Protein AF-A0A8T4RZF1-F1 (afdb_monomer_lite)

Secondary structure (DSSP, 8-state):
--PPP--------TTS---HHHHHHHHHHHHHHHHHHHHHHHHHHHHHHHHHHHHHHHHHHTTT-HHHHHHHHHHHHHHHHHHHHHHHHHHHHHHHH-

Sequence (98 aa):
MLTPMMNIAHAQDLTAPISEEEKAQFDVILSPVMKIYNLVKYTASVIAVIALLFAGISYMMSGEDVRKRETSKSMATYTFIGLFIIWAAPYVVTLIIA

Radius of gyration: 24.78 Å; chains: 1; bounding box: 47×24×84 Å

Structure (mmCIF, N/CA/C/O backbone):
data_AF-A0A8T4RZF1-F1
#
_entry.id   AF-A0A8T4RZF1-F1
#
loop_
_atom_site.group_PDB
_atom_site.id
_atom_site.type_symbol
_atom_site.label_atom_id
_atom_site.label_alt_id
_atom_site.label_comp_id
_atom_site.label_asym_id
_atom_site.label_entity_id
_atom_site.label_seq_id
_atom_site.pdbx_PDB_ins_code
_atom_site.Cartn_x
_atom_site.Cartn_y
_atom_site.Cartn_z
_atom_site.occupancy
_atom_site.B_iso_or_equiv
_atom_site.auth_seq_id
_atom_site.auth_comp_id
_atom_site.auth_asym_id
_atom_site.auth_atom_id
_atom_site.pdbx_PDB_model_num
ATOM 1 N N . MET A 1 1 ? -23.400 2.062 60.444 1.00 50.22 1 MET A N 1
ATOM 2 C CA . MET A 1 1 ? -22.969 0.770 59.870 1.00 50.22 1 MET A CA 1
ATOM 3 C C . MET A 1 1 ? -23.755 0.540 58.591 1.00 50.22 1 MET A C 1
ATOM 5 O O . MET A 1 1 ? -24.940 0.840 58.598 1.00 50.22 1 MET A O 1
ATOM 9 N N . LEU A 1 2 ? -23.075 0.011 57.564 1.00 50.84 2 LEU A N 1
ATOM 10 C CA . LEU A 1 2 ? -23.562 -0.400 56.235 1.00 50.84 2 LEU A CA 1
ATOM 11 C C . LEU A 1 2 ? -23.644 0.711 55.171 1.00 50.84 2 LEU A C 1
ATOM 13 O O . LEU A 1 2 ? -24.702 1.241 54.854 1.00 50.84 2 LEU A O 1
ATOM 17 N N . THR A 1 3 ? -22.487 1.019 54.582 1.00 58.97 3 THR A N 1
ATOM 18 C CA . THR A 1 3 ? -22.389 1.499 53.196 1.00 58.97 3 THR A CA 1
ATOM 19 C C . THR A 1 3 ? -22.984 0.442 52.254 1.00 58.97 3 THR A C 1
ATOM 21 O O . THR A 1 3 ? -22.726 -0.747 52.464 1.00 58.97 3 THR A O 1
ATOM 24 N N . PRO A 1 4 ? -23.754 0.806 51.211 1.00 57.97 4 PRO A N 1
ATOM 25 C CA . PRO A 1 4 ? -24.138 -0.165 50.201 1.00 57.97 4 PRO A CA 1
ATOM 26 C C . PRO A 1 4 ? -22.876 -0.559 49.433 1.00 57.97 4 PRO A C 1
ATOM 28 O O . PRO A 1 4 ? -22.155 0.283 48.895 1.00 57.97 4 PRO A O 1
ATOM 31 N N . MET A 1 5 ? -22.576 -1.852 49.479 1.00 53.06 5 MET A N 1
ATOM 32 C CA . MET A 1 5 ? -21.442 -2.455 48.801 1.00 53.06 5 MET A CA 1
ATOM 33 C C . MET A 1 5 ? -21.549 -2.179 47.303 1.00 53.06 5 MET A C 1
ATOM 35 O O . MET A 1 5 ? -22.576 -2.436 46.678 1.00 53.06 5 MET A O 1
ATOM 39 N N . MET A 1 6 ? -20.463 -1.635 46.761 1.00 54.41 6 MET A N 1
ATOM 40 C CA . MET A 1 6 ? -20.184 -1.538 45.338 1.00 54.41 6 MET A CA 1
ATOM 41 C C . MET A 1 6 ? -20.480 -2.898 44.695 1.00 54.41 6 MET A C 1
ATOM 43 O O . MET A 1 6 ? -19.844 -3.897 45.026 1.00 54.41 6 MET A O 1
ATOM 47 N N . ASN A 1 7 ? -21.501 -2.942 43.842 1.00 52.31 7 ASN A N 1
ATOM 48 C CA . ASN A 1 7 ? -21.910 -4.146 43.139 1.00 52.31 7 ASN A CA 1
ATOM 49 C C . ASN A 1 7 ? -20.850 -4.474 42.079 1.00 52.31 7 ASN A C 1
ATOM 51 O O . ASN A 1 7 ? -20.882 -3.940 40.974 1.00 52.31 7 ASN A O 1
ATOM 55 N N . ILE A 1 8 ? -19.885 -5.326 42.429 1.00 57.38 8 ILE A N 1
ATOM 56 C CA . ILE A 1 8 ? -18.820 -5.811 41.536 1.00 57.38 8 ILE A CA 1
ATOM 57 C C . ILE A 1 8 ? -19.338 -6.957 40.649 1.00 57.38 8 ILE A C 1
ATOM 59 O O . ILE A 1 8 ? -18.665 -7.961 40.441 1.00 57.38 8 ILE A O 1
ATOM 63 N N . ALA A 1 9 ? -20.560 -6.830 40.136 1.00 47.59 9 ALA A N 1
ATOM 64 C CA . ALA A 1 9 ? -21.153 -7.780 39.204 1.00 47.59 9 ALA A CA 1
ATOM 65 C C . ALA A 1 9 ? -21.118 -7.207 37.780 1.00 47.59 9 ALA A C 1
ATOM 67 O O . ALA A 1 9 ? -22.139 -7.082 37.117 1.00 47.59 9 ALA A O 1
ATOM 68 N N . HIS A 1 10 ? -19.922 -6.856 37.307 1.00 53.03 10 HIS A N 1
ATOM 69 C CA . HIS A 1 10 ? -19.635 -6.756 35.876 1.00 53.03 10 HIS A CA 1
ATOM 70 C C . HIS A 1 10 ? -18.824 -7.983 35.460 1.00 53.03 10 HIS A C 1
ATOM 72 O O . HIS A 1 10 ? -17.724 -7.877 34.927 1.00 53.03 10 HIS A O 1
ATOM 78 N N . ALA A 1 11 ? -19.364 -9.173 35.721 1.00 53.50 11 ALA A N 1
ATOM 79 C CA . ALA A 1 11 ? -19.045 -10.296 34.856 1.00 53.50 11 ALA A CA 1
ATOM 80 C C . ALA A 1 11 ? -19.769 -9.994 33.539 1.00 53.50 11 ALA A C 1
ATOM 82 O O . ALA A 1 11 ? -20.943 -10.319 33.390 1.00 53.50 11 ALA A O 1
ATOM 83 N N . GLN A 1 12 ? -19.111 -9.239 32.652 1.00 56.97 12 GLN A N 1
ATOM 84 C CA . GLN A 1 12 ? -19.549 -9.102 31.268 1.00 56.97 12 GLN A CA 1
ATOM 85 C C . GLN A 1 12 ? -19.641 -10.519 30.721 1.00 56.97 12 GLN A C 1
ATOM 87 O O . GLN A 1 12 ? -18.632 -11.217 30.616 1.00 56.97 12 GLN A O 1
ATOM 92 N N . ASP A 1 13 ? -20.867 -10.971 30.498 1.00 57.78 13 ASP A N 1
ATOM 93 C CA . ASP A 1 13 ? -21.134 -12.286 29.959 1.00 57.78 13 ASP A CA 1
ATOM 94 C C . ASP A 1 13 ? -20.618 -12.299 28.519 1.00 57.78 13 ASP A C 1
ATOM 96 O O . ASP A 1 13 ? -21.275 -11.820 27.598 1.00 57.78 13 ASP A O 1
ATOM 100 N N . LEU A 1 14 ? -19.395 -12.808 28.340 1.00 61.22 14 LEU A N 1
ATOM 101 C CA . LEU A 1 14 ? -18.687 -12.904 27.058 1.00 61.22 14 LEU A CA 1
ATOM 102 C C . LEU A 1 14 ? -19.442 -13.766 26.026 1.00 61.22 14 LEU A C 1
ATOM 104 O O . LEU A 1 14 ? -18.973 -13.919 24.900 1.00 61.22 14 LEU A O 1
ATOM 108 N N . THR A 1 15 ? -20.570 -14.368 26.419 1.00 64.00 15 THR A N 1
ATOM 109 C CA . THR A 1 15 ? -21.416 -15.223 25.582 1.00 64.00 15 THR A CA 1
ATOM 110 C C . THR A 1 15 ? -22.719 -14.556 25.133 1.00 64.00 15 THR A C 1
ATOM 112 O O . THR A 1 15 ? -23.413 -15.106 24.275 1.00 64.00 15 THR A O 1
ATOM 115 N N . ALA A 1 16 ? -23.046 -13.363 25.645 1.00 66.94 16 ALA A N 1
ATOM 116 C CA . ALA A 1 16 ? -24.191 -12.591 25.173 1.00 66.94 16 ALA A CA 1
ATOM 117 C C . ALA A 1 16 ? -23.903 -11.981 23.783 1.00 66.94 16 ALA A C 1
ATOM 119 O O . ALA A 1 16 ? -22.792 -11.502 23.538 1.00 66.94 16 ALA A O 1
ATOM 120 N N . PRO A 1 17 ? -24.874 -11.984 22.846 1.00 68.19 17 PRO A N 1
ATOM 121 C CA . PRO A 1 17 ? -24.705 -11.306 21.567 1.00 68.19 17 PRO A CA 1
ATOM 122 C C . PRO A 1 17 ? -24.476 -9.813 21.814 1.00 68.19 17 PRO A C 1
ATOM 124 O O . PRO A 1 17 ? -25.246 -9.192 22.544 1.00 68.19 17 PRO A O 1
ATOM 127 N N . ILE A 1 18 ? -23.430 -9.262 21.189 1.00 70.31 18 ILE A N 1
ATOM 128 C CA . ILE A 1 18 ? -23.027 -7.855 21.318 1.00 70.31 18 ILE A CA 1
ATOM 129 C C . ILE A 1 18 ? -24.254 -6.961 21.113 1.00 70.31 18 ILE A C 1
ATOM 131 O O . ILE A 1 18 ? -24.826 -6.913 20.016 1.00 70.31 18 ILE A O 1
ATOM 135 N N . SER A 1 19 ? -24.653 -6.271 22.176 1.00 79.12 19 SER A N 1
ATOM 136 C CA . SER A 1 19 ? -25.756 -5.317 22.168 1.00 79.12 19 SER A CA 1
ATOM 137 C C . SER A 1 19 ? -25.425 -4.128 21.259 1.00 79.12 19 SER A C 1
ATOM 139 O O . SER A 1 19 ? -24.262 -3.796 21.020 1.00 79.12 19 SER A O 1
ATOM 141 N N . GLU A 1 20 ? -26.444 -3.452 20.729 1.00 77.94 20 GLU A N 1
ATOM 142 C CA . GLU A 1 20 ? -26.242 -2.286 19.850 1.00 77.94 20 GLU A CA 1
ATOM 143 C C . GLU A 1 20 ? -25.451 -1.155 20.543 1.00 77.94 20 GLU A C 1
ATOM 145 O O . GLU A 1 20 ? -24.724 -0.403 19.893 1.00 77.94 20 GLU A O 1
ATOM 150 N N . GLU A 1 21 ? -25.518 -1.085 21.874 1.00 77.44 21 GLU A N 1
ATOM 151 C CA . GLU A 1 21 ? -24.759 -0.148 22.709 1.00 77.44 21 GLU A CA 1
ATOM 152 C C . GLU A 1 21 ? -23.256 -0.473 22.735 1.00 77.44 21 GLU A C 1
ATOM 154 O O . GLU A 1 21 ? -22.422 0.435 22.679 1.00 77.44 21 GLU A O 1
ATOM 159 N N . GLU A 1 22 ? -22.887 -1.756 22.746 1.00 78.94 22 GLU A N 1
ATOM 160 C CA . GLU A 1 22 ? -21.489 -2.199 22.706 1.00 78.94 22 GLU A CA 1
ATOM 161 C C . GLU A 1 22 ? -20.865 -1.967 21.325 1.00 78.94 22 GLU A C 1
ATOM 163 O O . GLU A 1 22 ? -19.736 -1.478 21.241 1.00 78.94 22 GLU A O 1
ATOM 168 N N . LYS A 1 23 ? -21.604 -2.217 20.233 1.00 79.88 23 LYS A N 1
ATOM 169 C CA . LYS A 1 23 ? -21.135 -1.901 18.866 1.00 79.88 23 LYS A CA 1
ATOM 170 C C . LYS A 1 23 ? -20.807 -0.417 18.716 1.00 79.88 23 LYS A C 1
ATOM 172 O O . LYS A 1 23 ? -19.744 -0.070 18.206 1.00 79.88 23 LYS A O 1
ATOM 177 N N . ALA A 1 24 ? -21.676 0.453 19.232 1.00 81.69 24 ALA A N 1
ATOM 178 C CA . ALA A 1 24 ? -21.460 1.895 19.195 1.00 81.69 24 ALA A CA 1
ATOM 179 C C . ALA A 1 24 ? -20.201 2.320 19.977 1.00 81.69 24 ALA A C 1
ATOM 181 O O . ALA A 1 24 ? -19.470 3.206 19.531 1.00 81.69 24 ALA A O 1
ATOM 182 N N . GLN A 1 25 ? -19.901 1.679 21.114 1.00 83.75 25 GLN A N 1
ATOM 183 C CA . GLN A 1 25 ? -18.657 1.933 21.851 1.00 83.75 25 GLN A CA 1
ATOM 184 C C . GLN A 1 25 ? -17.416 1.464 21.081 1.00 83.75 25 GLN A C 1
ATOM 186 O O . GLN A 1 25 ? -16.422 2.195 21.022 1.00 83.75 25 GLN A O 1
ATOM 191 N N . PHE A 1 26 ? -17.471 0.288 20.452 1.00 82.56 26 PHE A N 1
ATOM 192 C CA . PHE A 1 26 ? -16.388 -0.205 19.598 1.00 82.56 26 PHE A CA 1
ATOM 193 C C . PHE A 1 26 ? -16.116 0.735 18.415 1.00 82.56 26 PHE A C 1
ATOM 195 O O . PHE A 1 26 ? -14.957 1.067 18.160 1.00 82.56 26 PHE A O 1
ATOM 202 N N . ASP A 1 27 ? -17.152 1.243 17.747 1.00 84.19 27 ASP A N 1
ATOM 203 C CA . ASP A 1 27 ? -17.008 2.173 16.618 1.00 84.19 27 ASP A CA 1
ATOM 204 C C . ASP A 1 27 ? -16.320 3.485 17.013 1.00 84.19 27 ASP A C 1
ATOM 206 O O . ASP A 1 27 ? -15.476 4.011 16.276 1.00 84.19 27 ASP A O 1
ATOM 210 N N . VAL A 1 28 ? -16.625 4.007 18.205 1.00 88.50 28 VAL A N 1
ATOM 211 C CA . VAL A 1 28 ? -15.966 5.206 18.743 1.00 88.50 28 VAL A CA 1
ATOM 212 C C . VAL A 1 28 ? -14.467 4.968 18.942 1.00 88.50 28 VAL A C 1
ATOM 214 O O . VAL A 1 28 ? -13.662 5.842 18.607 1.00 88.50 28 VAL A O 1
ATOM 217 N N . ILE A 1 29 ? -14.077 3.786 19.425 1.00 87.50 29 ILE A N 1
ATOM 218 C CA . ILE A 1 29 ? -12.671 3.415 19.649 1.00 87.50 29 ILE A CA 1
ATOM 219 C C . ILE A 1 29 ? -11.941 3.159 18.322 1.00 87.50 29 ILE A C 1
ATOM 221 O O . ILE A 1 29 ? -10.776 3.537 18.173 1.00 87.50 29 ILE A O 1
ATOM 225 N N . LEU A 1 30 ? -12.608 2.553 17.337 1.00 88.25 30 LEU A N 1
ATOM 226 C CA . LEU A 1 30 ? -12.010 2.226 16.039 1.00 88.25 30 LEU A CA 1
ATOM 227 C C . LEU A 1 30 ? -11.932 3.429 15.089 1.00 88.25 30 LEU A C 1
ATOM 229 O O . LEU A 1 30 ? -11.061 3.467 14.218 1.00 88.25 30 LEU A O 1
ATOM 233 N N . SER A 1 31 ? -12.782 4.443 15.256 1.00 90.75 31 SER A N 1
ATOM 234 C CA . SER A 1 31 ? -12.840 5.619 14.375 1.00 90.75 31 SER A CA 1
ATOM 235 C C . SER A 1 31 ? -11.484 6.327 14.170 1.00 90.75 31 SER A C 1
ATOM 237 O O . SER A 1 31 ? -11.105 6.555 13.013 1.00 90.75 31 SER A O 1
ATOM 239 N N . PRO A 1 32 ? -10.686 6.638 15.214 1.00 93.44 32 PRO A N 1
ATOM 240 C CA . PRO A 1 32 ? -9.345 7.200 15.036 1.00 93.44 32 PRO A CA 1
ATOM 241 C C . PRO A 1 32 ? -8.409 6.289 14.231 1.00 93.44 32 PRO A C 1
ATOM 243 O O . PRO A 1 32 ? -7.690 6.767 13.351 1.00 93.44 32 PRO A O 1
ATOM 246 N N . VAL A 1 33 ? -8.452 4.978 14.483 1.00 91.56 33 VAL A N 1
ATOM 247 C CA . VAL A 1 33 ? -7.628 3.984 13.779 1.00 91.56 33 VAL A CA 1
ATOM 248 C C . VAL A 1 33 ? -7.994 3.944 12.299 1.00 91.56 33 VAL A C 1
ATOM 250 O O . VAL A 1 33 ? -7.113 4.007 11.442 1.00 91.56 33 VAL A O 1
ATOM 253 N N . MET A 1 34 ? -9.290 3.940 11.981 1.00 91.31 34 MET A N 1
ATOM 254 C CA . MET A 1 34 ? -9.773 3.940 10.599 1.00 91.31 34 MET A CA 1
ATOM 255 C C . MET A 1 34 ? -9.403 5.220 9.850 1.00 91.31 34 MET A C 1
ATOM 257 O O . MET A 1 34 ? -9.091 5.167 8.659 1.00 91.31 34 MET A O 1
ATOM 261 N N . LYS A 1 35 ? -9.373 6.374 10.525 1.00 94.88 35 LYS A N 1
ATOM 262 C CA . LYS A 1 35 ? -8.885 7.627 9.926 1.00 94.88 35 LYS A CA 1
ATOM 263 C C . LYS A 1 35 ? -7.409 7.534 9.548 1.00 94.88 35 LYS A C 1
ATOM 265 O O . LYS A 1 35 ? -7.056 7.906 8.431 1.00 94.88 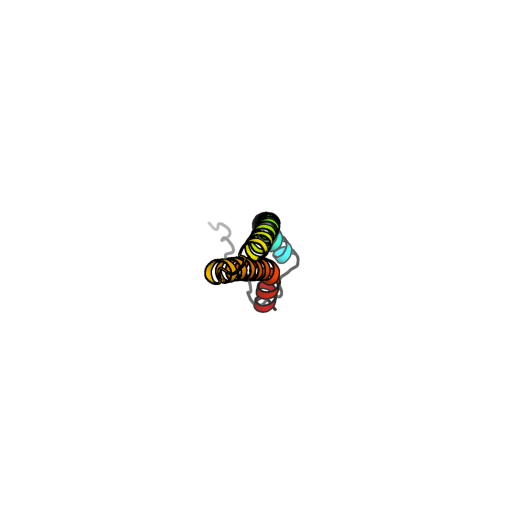35 LYS A O 1
ATOM 270 N N . ILE A 1 36 ? -6.567 7.010 10.439 1.00 95.50 36 ILE 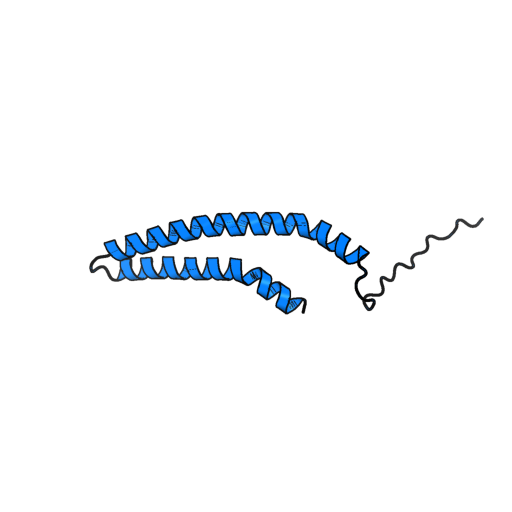A N 1
ATOM 271 C CA . ILE A 1 36 ? -5.134 6.816 10.169 1.00 95.50 36 ILE A CA 1
ATOM 272 C C . ILE A 1 36 ? -4.940 5.803 9.039 1.00 95.50 36 ILE A C 1
ATOM 274 O O . ILE A 1 36 ? -4.200 6.079 8.096 1.00 95.50 36 ILE A O 1
ATOM 278 N N . TYR A 1 37 ? -5.645 4.669 9.087 1.00 94.31 37 TYR A N 1
ATOM 279 C CA . TYR A 1 37 ? -5.611 3.667 8.024 1.00 94.31 37 TYR A CA 1
ATOM 280 C C . TYR A 1 37 ? -5.978 4.279 6.670 1.00 94.31 37 TYR A C 1
ATOM 282 O O . TYR A 1 37 ? -5.235 4.116 5.706 1.00 94.31 37 TYR A O 1
ATOM 290 N N . ASN A 1 38 ? -7.074 5.039 6.593 1.00 95.69 38 ASN A N 1
ATOM 291 C CA . ASN A 1 38 ? -7.503 5.676 5.350 1.00 95.69 38 ASN A CA 1
ATOM 292 C C . ASN A 1 38 ? -6.494 6.722 4.861 1.00 95.69 38 ASN A C 1
ATOM 294 O O . ASN A 1 38 ? -6.184 6.756 3.670 1.00 95.69 38 ASN A O 1
ATOM 298 N N . LEU A 1 39 ? -5.934 7.536 5.761 1.00 97.00 39 LEU A N 1
ATOM 299 C CA . LEU A 1 39 ? -4.890 8.501 5.419 1.00 97.00 39 LEU A CA 1
ATOM 300 C C . LEU A 1 39 ? -3.673 7.804 4.795 1.00 97.00 39 LEU A C 1
ATOM 302 O O . LEU A 1 39 ? -3.217 8.199 3.719 1.00 97.00 39 LEU A O 1
ATOM 306 N N . VAL A 1 40 ? -3.177 6.745 5.440 1.00 96.25 40 VAL A N 1
ATOM 307 C CA . VAL A 1 40 ? -2.039 5.958 4.947 1.00 96.25 40 VAL A CA 1
ATOM 308 C C . VAL A 1 40 ? -2.395 5.271 3.634 1.00 96.25 40 VAL A C 1
ATOM 310 O O . VAL A 1 40 ? -1.620 5.355 2.687 1.00 96.25 40 VAL A O 1
ATOM 313 N N . LYS A 1 41 ? -3.578 4.657 3.533 1.00 96.69 41 LYS A N 1
ATOM 314 C CA . LYS A 1 41 ? -4.057 3.975 2.325 1.00 96.69 41 LYS A CA 1
ATOM 315 C C . LYS A 1 41 ? -4.044 4.899 1.115 1.00 96.69 41 LYS A C 1
ATOM 317 O O . LYS A 1 41 ? -3.487 4.535 0.079 1.00 96.69 41 LYS A O 1
ATOM 322 N N . TYR A 1 42 ? -4.644 6.082 1.225 1.00 97.19 42 TYR A N 1
ATOM 323 C CA . TYR A 1 42 ? -4.716 7.011 0.098 1.00 97.19 42 TYR A CA 1
ATOM 324 C C . TYR A 1 42 ? -3.353 7.624 -0.223 1.00 97.19 42 TYR A C 1
ATOM 326 O O . TYR A 1 42 ? -2.973 7.664 -1.391 1.00 97.19 42 TYR A O 1
ATOM 334 N N . THR A 1 43 ? -2.573 8.005 0.790 1.00 97.75 43 THR A N 1
ATOM 335 C CA . THR A 1 43 ? -1.222 8.553 0.580 1.00 97.75 43 THR A CA 1
ATOM 336 C C . THR A 1 43 ? -0.301 7.530 -0.088 1.00 97.75 43 THR A C 1
ATOM 338 O O . THR A 1 43 ? 0.340 7.829 -1.093 1.00 97.75 43 THR A O 1
ATOM 341 N N . ALA A 1 44 ? -0.284 6.292 0.409 1.00 97.25 44 ALA A N 1
ATOM 342 C CA . ALA A 1 44 ? 0.485 5.201 -0.179 1.00 97.25 44 ALA A CA 1
ATOM 343 C C . ALA A 1 44 ? 0.007 4.856 -1.596 1.00 97.25 44 ALA A C 1
ATOM 345 O O . ALA A 1 44 ? 0.834 4.557 -2.451 1.00 97.25 44 ALA A O 1
ATOM 346 N N . SER A 1 45 ? -1.297 4.949 -1.878 1.00 97.75 45 SER A N 1
ATOM 347 C CA . SER A 1 45 ? -1.828 4.735 -3.232 1.00 97.75 45 SER A CA 1
ATOM 348 C C . SER A 1 45 ? -1.308 5.787 -4.217 1.00 97.75 45 SER A C 1
ATOM 350 O O . SER A 1 45 ? -0.906 5.437 -5.323 1.00 97.75 45 SER A O 1
ATOM 352 N N . VAL A 1 46 ? -1.237 7.060 -3.815 1.00 98.12 46 VAL A N 1
ATOM 353 C CA . VAL A 1 46 ? -0.648 8.125 -4.649 1.00 98.12 46 VAL A CA 1
ATOM 354 C C . VAL A 1 46 ? 0.839 7.864 -4.901 1.00 98.12 46 VAL A C 1
ATOM 356 O O . VAL A 1 46 ? 1.293 7.927 -6.044 1.00 98.12 46 VAL A O 1
ATOM 359 N N . ILE A 1 47 ? 1.592 7.506 -3.856 1.00 97.94 47 ILE A N 1
ATOM 360 C CA . ILE A 1 47 ? 3.017 7.160 -3.978 1.00 97.94 47 ILE A CA 1
ATOM 361 C C . ILE A 1 47 ? 3.206 5.951 -4.902 1.00 97.94 47 ILE A C 1
ATOM 363 O O . ILE A 1 47 ? 4.106 5.958 -5.739 1.00 97.94 47 ILE A O 1
ATOM 367 N N . ALA A 1 48 ? 2.342 4.940 -4.800 1.00 98.06 48 ALA A N 1
ATOM 368 C CA . ALA A 1 48 ? 2.394 3.749 -5.637 1.00 98.06 48 ALA A CA 1
ATOM 369 C C . ALA A 1 48 ? 2.197 4.083 -7.121 1.00 98.06 48 ALA A C 1
ATOM 371 O O . ALA A 1 48 ? 2.945 3.582 -7.956 1.00 98.06 48 ALA A O 1
ATOM 372 N N . VAL A 1 49 ? 1.254 4.968 -7.461 1.00 98.00 49 VAL A N 1
ATOM 373 C CA . VAL A 1 49 ? 1.074 5.423 -8.851 1.00 98.00 49 VAL A CA 1
ATOM 374 C C . VAL A 1 49 ? 2.352 6.080 -9.368 1.00 98.00 49 VAL A C 1
ATOM 376 O O . VAL A 1 49 ? 2.826 5.734 -10.447 1.00 98.00 49 VAL A O 1
ATOM 379 N N . ILE A 1 50 ? 2.952 6.977 -8.586 1.00 98.19 50 ILE A N 1
ATOM 380 C CA . ILE A 1 50 ? 4.199 7.653 -8.964 1.00 98.19 50 ILE A CA 1
ATOM 381 C C . ILE A 1 50 ? 5.335 6.635 -9.147 1.00 98.19 50 ILE A C 1
ATOM 383 O O . ILE A 1 50 ? 6.034 6.667 -10.158 1.00 98.19 50 ILE A O 1
ATOM 387 N N . ALA A 1 51 ? 5.497 5.694 -8.217 1.00 97.62 51 ALA A N 1
ATOM 388 C CA . ALA A 1 51 ? 6.506 4.642 -8.307 1.00 97.62 51 ALA A CA 1
ATOM 389 C C . ALA A 1 51 ? 6.303 3.744 -9.541 1.00 97.62 51 ALA A C 1
ATOM 391 O O . ALA A 1 51 ? 7.274 3.411 -10.218 1.00 97.62 51 ALA A O 1
ATOM 392 N N . LEU A 1 52 ? 5.059 3.404 -9.888 1.00 97.88 52 LEU A N 1
ATOM 393 C CA . LEU A 1 52 ? 4.749 2.643 -11.100 1.00 97.88 52 LEU A CA 1
ATOM 394 C C . LEU A 1 52 ? 5.073 3.423 -12.376 1.00 97.88 52 LEU A C 1
ATOM 396 O O . LEU A 1 52 ? 5.600 2.835 -13.320 1.00 97.88 52 LEU A O 1
ATOM 400 N N . LEU A 1 53 ? 4.826 4.737 -12.403 1.00 97.94 53 LEU A N 1
ATOM 401 C CA . LEU A 1 53 ? 5.246 5.590 -13.519 1.00 97.94 53 LEU A CA 1
ATOM 402 C C . LEU A 1 53 ? 6.771 5.578 -13.673 1.00 97.94 53 LEU A C 1
ATOM 404 O O . LEU A 1 53 ? 7.271 5.367 -14.777 1.00 97.94 53 LEU A O 1
ATOM 408 N N . PHE A 1 54 ? 7.515 5.730 -12.573 1.00 97.00 54 PHE A N 1
ATOM 409 C CA . PHE A 1 54 ? 8.978 5.644 -12.596 1.00 97.00 54 PHE A CA 1
ATOM 410 C C . PHE A 1 54 ? 9.475 4.273 -13.056 1.00 97.00 54 PHE A C 1
ATOM 412 O O . PHE A 1 54 ? 10.379 4.207 -13.888 1.00 97.00 54 PHE A O 1
ATOM 419 N N . ALA A 1 55 ? 8.870 3.189 -12.573 1.00 97.00 55 ALA A N 1
ATOM 420 C CA . ALA A 1 55 ? 9.212 1.837 -12.993 1.00 97.00 55 ALA A CA 1
ATOM 421 C C . ALA A 1 55 ? 8.945 1.627 -14.493 1.00 97.00 55 ALA A C 1
ATOM 423 O O . ALA A 1 55 ? 9.791 1.079 -15.197 1.00 97.00 55 ALA A O 1
ATOM 424 N N . GLY A 1 56 ? 7.811 2.116 -15.005 1.00 96.31 56 GLY A N 1
ATOM 425 C CA . GLY A 1 56 ? 7.464 2.043 -16.425 1.00 96.31 56 GLY A CA 1
ATOM 426 C C . GLY A 1 56 ? 8.429 2.833 -17.311 1.00 96.31 56 GLY A C 1
ATOM 427 O O . GLY A 1 56 ? 8.946 2.295 -18.292 1.00 96.31 56 GLY A O 1
ATOM 428 N N . ILE A 1 57 ? 8.729 4.083 -16.945 1.00 96.94 57 ILE A N 1
ATOM 429 C CA . ILE A 1 57 ? 9.695 4.924 -17.670 1.00 96.94 57 ILE A CA 1
ATOM 430 C C . ILE A 1 57 ? 11.086 4.281 -17.641 1.00 96.94 57 ILE A C 1
ATOM 432 O O . ILE A 1 57 ? 11.715 4.129 -18.688 1.00 96.94 57 ILE A O 1
ATOM 436 N N . SER A 1 58 ? 11.553 3.847 -16.468 1.00 95.00 58 SER A N 1
ATOM 437 C CA . SER A 1 58 ? 12.865 3.212 -16.311 1.00 95.00 58 SER A CA 1
ATOM 438 C C . SER A 1 58 ? 12.976 1.924 -17.129 1.00 95.00 58 SER A C 1
ATOM 440 O O . SER A 1 58 ? 13.985 1.705 -17.804 1.00 95.00 58 SER A O 1
ATOM 442 N N . TYR A 1 59 ? 11.908 1.123 -17.175 1.00 96.38 59 TYR A N 1
ATOM 443 C CA . TYR A 1 59 ? 11.851 -0.082 -17.995 1.00 96.38 59 TYR A CA 1
ATOM 444 C C . TYR A 1 59 ? 12.001 0.229 -19.489 1.00 96.38 59 TYR A C 1
ATOM 446 O O . TYR A 1 59 ? 12.824 -0.392 -20.162 1.00 96.38 59 TYR A O 1
ATOM 454 N N . MET A 1 60 ? 11.265 1.224 -20.000 1.00 94.94 60 MET A N 1
ATOM 455 C CA . MET A 1 60 ? 11.362 1.651 -21.404 1.00 94.94 60 MET A CA 1
ATOM 456 C C . MET A 1 60 ? 12.754 2.200 -21.748 1.00 94.94 60 MET A C 1
ATOM 458 O O . MET A 1 60 ? 13.287 1.908 -22.816 1.00 94.94 60 MET A O 1
ATOM 462 N N . MET A 1 61 ? 13.373 2.949 -20.833 1.00 95.31 61 MET A N 1
ATOM 463 C CA . MET A 1 61 ? 14.708 3.530 -21.024 1.00 95.31 61 MET A CA 1
ATOM 464 C C . MET A 1 61 ? 15.856 2.528 -20.835 1.00 95.31 61 MET A C 1
ATOM 466 O O . MET A 1 61 ? 17.003 2.850 -21.138 1.00 95.31 61 MET A O 1
ATOM 470 N N . SER A 1 62 ? 15.585 1.320 -20.336 1.00 93.44 62 SER A N 1
ATOM 471 C CA . SER A 1 62 ? 16.630 0.343 -20.009 1.00 93.44 62 SER A CA 1
ATOM 472 C C . SER A 1 62 ? 17.367 -0.209 -21.239 1.00 93.44 62 SER A C 1
ATOM 474 O O . SER A 1 62 ? 18.459 -0.750 -21.087 1.00 93.44 62 SER A O 1
ATOM 476 N N . GLY A 1 63 ? 16.820 -0.072 -22.454 1.00 90.56 63 GLY A N 1
ATOM 477 C CA . GLY A 1 63 ? 17.488 -0.531 -23.677 1.00 90.56 63 GLY A CA 1
ATOM 478 C C . GLY A 1 63 ? 17.831 -2.022 -23.603 1.00 90.56 63 GLY A C 1
ATOM 479 O O . GLY A 1 63 ? 16.961 -2.822 -23.264 1.00 90.56 63 GLY A O 1
ATOM 480 N N . GLU A 1 64 ? 19.081 -2.395 -23.885 1.00 91.12 64 GLU A N 1
ATOM 481 C CA . GLU A 1 64 ? 19.587 -3.780 -23.803 1.00 91.12 64 GLU A CA 1
ATOM 482 C C . GLU A 1 64 ? 20.158 -4.158 -22.422 1.00 91.12 64 GLU A C 1
ATOM 484 O O . GLU A 1 64 ? 20.560 -5.301 -22.203 1.00 91.12 64 GLU A O 1
ATOM 489 N N . ASP A 1 65 ? 20.173 -3.229 -21.461 1.00 95.12 65 ASP A N 1
ATOM 490 C CA . ASP A 1 65 ? 20.682 -3.490 -20.115 1.00 95.12 65 ASP A CA 1
ATOM 491 C C . ASP A 1 65 ? 19.689 -4.358 -19.326 1.00 95.12 65 ASP A C 1
ATOM 493 O O . ASP A 1 65 ? 18.696 -3.889 -18.754 1.00 95.12 65 ASP A O 1
ATOM 497 N N . VAL A 1 66 ? 19.976 -5.660 -19.293 1.00 93.25 66 VAL A N 1
ATOM 498 C CA . VAL A 1 66 ? 19.174 -6.668 -18.587 1.00 93.25 66 VAL A CA 1
ATOM 499 C C . VAL A 1 66 ? 19.039 -6.328 -17.102 1.00 93.25 66 VAL A C 1
ATOM 501 O O . VAL A 1 66 ? 17.959 -6.479 -16.533 1.00 93.25 66 VAL A O 1
ATOM 504 N N . ARG A 1 67 ? 20.092 -5.804 -16.464 1.00 94.25 67 ARG A N 1
ATOM 505 C CA . ARG A 1 67 ? 20.066 -5.490 -15.031 1.00 94.25 67 ARG A CA 1
ATOM 506 C C . ARG A 1 67 ? 19.091 -4.353 -14.730 1.00 94.25 67 ARG A C 1
ATOM 508 O O . ARG A 1 67 ? 18.346 -4.429 -13.747 1.00 94.25 67 ARG A O 1
ATOM 515 N N . LYS A 1 68 ? 19.061 -3.314 -15.569 1.00 93.12 68 LYS A N 1
ATOM 516 C CA . LYS A 1 68 ? 18.111 -2.195 -15.418 1.00 93.12 68 LYS A CA 1
ATOM 517 C C . LYS A 1 68 ? 16.666 -2.621 -15.672 1.00 93.12 68 LYS A C 1
ATOM 519 O O . LYS A 1 68 ? 15.775 -2.213 -14.921 1.00 93.12 68 LYS A O 1
ATOM 524 N N . ARG A 1 69 ? 16.437 -3.508 -16.647 1.00 94.19 69 ARG A N 1
ATOM 525 C CA . ARG A 1 69 ? 15.108 -4.090 -16.901 1.00 94.19 69 ARG A CA 1
ATOM 526 C C . ARG A 1 69 ? 14.590 -4.864 -15.695 1.00 94.19 69 ARG A C 1
ATOM 528 O O . ARG A 1 69 ? 13.464 -4.625 -15.266 1.00 94.19 69 ARG A O 1
ATOM 535 N N . GLU A 1 70 ? 15.407 -5.747 -15.126 1.00 96.06 70 GLU A N 1
ATOM 536 C CA . GLU A 1 70 ? 15.005 -6.548 -13.964 1.00 96.0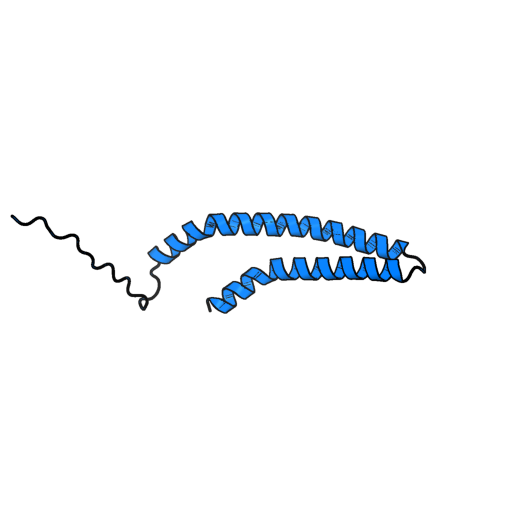6 70 GLU A CA 1
ATOM 537 C C . GLU A 1 70 ? 14.777 -5.686 -12.717 1.00 96.06 70 GLU A C 1
ATOM 539 O O . GLU A 1 70 ? 13.816 -5.906 -11.983 1.00 96.06 70 GLU A O 1
ATOM 544 N N . THR A 1 71 ? 15.581 -4.637 -12.525 1.00 95.19 71 THR A N 1
ATOM 545 C CA . THR A 1 71 ? 15.372 -3.667 -11.434 1.00 95.19 71 THR A CA 1
ATOM 546 C C . THR A 1 71 ? 14.053 -2.902 -11.593 1.00 95.19 71 THR A C 1
ATOM 548 O O . THR A 1 71 ? 13.316 -2.712 -10.629 1.00 95.19 71 THR A O 1
ATOM 551 N N . SER A 1 72 ? 13.708 -2.494 -12.816 1.00 96.38 72 SER A N 1
ATOM 552 C CA . SER A 1 72 ? 12.449 -1.784 -13.083 1.00 96.38 72 SER A CA 1
ATOM 553 C C . SER A 1 72 ? 11.232 -2.689 -12.870 1.00 96.38 72 SER A C 1
ATOM 555 O O . SER A 1 72 ? 10.234 -2.275 -12.278 1.00 96.38 72 SER A O 1
ATOM 557 N N . LYS A 1 73 ? 11.324 -3.956 -13.296 1.00 96.38 73 LYS A N 1
ATOM 558 C CA . LYS A 1 73 ? 10.282 -4.960 -13.048 1.00 96.38 73 LYS A CA 1
ATOM 559 C C . LYS A 1 73 ? 10.100 -5.226 -11.560 1.00 96.38 73 LYS A C 1
ATOM 561 O O . LYS A 1 73 ? 8.967 -5.244 -11.093 1.00 96.38 73 LYS A O 1
ATOM 566 N N . SER A 1 74 ? 11.186 -5.427 -10.812 1.00 97.31 74 SER A N 1
ATOM 567 C CA . SER A 1 74 ? 11.093 -5.699 -9.375 1.00 97.31 74 SER A CA 1
ATOM 568 C C . SER A 1 74 ? 10.472 -4.518 -8.629 1.00 97.31 74 SER A C 1
ATOM 570 O O . SER A 1 74 ? 9.578 -4.726 -7.811 1.00 97.31 74 SER A O 1
ATOM 572 N N . MET A 1 75 ? 10.834 -3.283 -8.988 1.00 96.94 75 MET A N 1
ATOM 573 C CA . MET A 1 75 ? 10.206 -2.070 -8.458 1.00 96.94 75 MET A CA 1
ATOM 574 C C . MET A 1 75 ? 8.689 -2.049 -8.694 1.00 96.94 75 MET A C 1
ATOM 576 O O . MET A 1 75 ? 7.927 -1.796 -7.756 1.00 96.94 75 MET A O 1
ATOM 580 N N . ALA A 1 76 ? 8.239 -2.350 -9.915 1.00 97.75 76 ALA A N 1
ATOM 581 C CA . ALA A 1 76 ? 6.813 -2.436 -10.221 1.00 97.75 76 ALA A CA 1
ATOM 582 C C . ALA A 1 76 ? 6.127 -3.547 -9.409 1.00 97.75 76 ALA A C 1
ATOM 584 O O . ALA A 1 76 ? 5.110 -3.300 -8.764 1.00 97.75 76 ALA A O 1
ATOM 585 N N . THR A 1 77 ? 6.713 -4.745 -9.377 1.00 97.88 77 THR A N 1
ATOM 586 C CA . THR A 1 77 ? 6.184 -5.903 -8.646 1.00 97.88 77 THR A CA 1
ATOM 587 C C . THR A 1 77 ? 6.021 -5.613 -7.157 1.00 97.88 77 THR A C 1
ATOM 589 O O . THR A 1 77 ? 4.941 -5.825 -6.611 1.00 97.88 77 THR A O 1
ATOM 592 N N . TYR A 1 78 ? 7.047 -5.079 -6.491 1.00 97.81 78 TYR A N 1
ATOM 593 C CA . TYR A 1 78 ? 6.962 -4.757 -5.065 1.00 97.81 78 TYR A CA 1
ATOM 594 C C . TYR A 1 78 ? 5.951 -3.647 -4.780 1.00 97.81 78 TYR A C 1
ATOM 596 O O . TYR A 1 78 ? 5.240 -3.713 -3.777 1.00 97.81 78 TYR A O 1
ATOM 604 N N . THR A 1 79 ? 5.831 -2.669 -5.681 1.00 97.75 79 THR A N 1
ATOM 605 C CA . THR A 1 79 ? 4.818 -1.614 -5.569 1.00 97.75 79 THR A CA 1
ATOM 606 C C . THR A 1 79 ? 3.405 -2.191 -5.671 1.00 97.75 79 THR A C 1
ATOM 608 O O . THR A 1 79 ? 2.548 -1.857 -4.852 1.00 97.75 79 THR A O 1
ATOM 611 N N . PHE A 1 80 ? 3.161 -3.107 -6.613 1.00 97.94 80 PHE A N 1
ATOM 612 C CA . PHE A 1 80 ? 1.879 -3.804 -6.731 1.00 97.94 80 PHE A CA 1
ATOM 613 C C . PHE A 1 80 ? 1.571 -4.675 -5.515 1.00 97.94 80 PHE A C 1
ATOM 615 O O . PHE A 1 80 ? 0.448 -4.628 -5.022 1.00 97.94 80 PHE A O 1
ATOM 622 N N . ILE A 1 81 ? 2.546 -5.431 -5.004 1.00 97.75 81 ILE A N 1
ATOM 623 C CA . ILE A 1 81 ? 2.363 -6.264 -3.806 1.00 97.75 81 ILE A CA 1
ATOM 624 C C . ILE A 1 81 ? 2.007 -5.390 -2.599 1.00 97.75 81 ILE A C 1
ATOM 626 O O . ILE A 1 81 ? 1.040 -5.677 -1.898 1.00 97.75 81 ILE A O 1
ATOM 630 N N . GLY A 1 82 ? 2.740 -4.296 -2.376 1.00 96.12 82 GLY A N 1
ATOM 631 C CA . GLY A 1 82 ? 2.455 -3.367 -1.282 1.00 96.12 82 GLY A CA 1
ATOM 632 C C . GLY A 1 82 ? 1.062 -2.746 -1.395 1.00 96.12 82 GLY A C 1
ATOM 633 O O . GLY A 1 82 ? 0.306 -2.734 -0.423 1.00 96.12 82 GLY A O 1
ATOM 634 N N . LEU A 1 83 ? 0.685 -2.295 -2.596 1.00 97.06 83 LEU A N 1
ATOM 635 C CA . LEU A 1 83 ? -0.647 -1.748 -2.851 1.00 97.06 83 LEU A CA 1
ATOM 636 C C . LEU A 1 83 ? -1.739 -2.800 -2.618 1.00 97.06 83 LEU A C 1
ATOM 638 O O . LEU A 1 83 ? -2.744 -2.513 -1.970 1.00 97.06 83 LEU A O 1
ATOM 642 N N . PHE A 1 84 ? -1.521 -4.025 -3.093 1.00 97.44 84 PHE A N 1
ATOM 643 C CA . PHE A 1 84 ? -2.444 -5.134 -2.899 1.00 97.44 84 PHE A CA 1
ATOM 644 C C . PHE A 1 84 ? -2.666 -5.420 -1.413 1.00 97.44 84 PHE A C 1
ATOM 646 O O . PHE A 1 84 ? -3.812 -5.494 -0.987 1.00 97.44 84 PHE A O 1
ATOM 653 N N . ILE A 1 85 ? -1.603 -5.489 -0.605 1.00 96.44 85 ILE A N 1
ATOM 654 C CA . ILE A 1 85 ? -1.700 -5.725 0.845 1.00 96.44 85 ILE A CA 1
ATOM 655 C C . ILE A 1 85 ? -2.540 -4.640 1.531 1.00 96.44 85 ILE A C 1
ATOM 657 O O . ILE A 1 85 ? -3.441 -4.960 2.306 1.00 96.44 85 ILE A O 1
ATOM 661 N N . ILE A 1 86 ? -2.293 -3.362 1.227 1.00 95.38 86 ILE A N 1
ATOM 662 C CA . ILE A 1 86 ? -3.031 -2.238 1.826 1.00 95.38 86 ILE A CA 1
ATOM 663 C C . ILE A 1 86 ? -4.533 -2.346 1.535 1.00 95.38 86 ILE A C 1
ATOM 665 O O . ILE A 1 86 ? -5.359 -2.104 2.418 1.00 95.38 86 ILE A O 1
ATOM 669 N N . TRP A 1 87 ? -4.892 -2.703 0.302 1.00 95.81 87 TRP A N 1
ATOM 670 C CA . TRP A 1 87 ? -6.286 -2.829 -0.126 1.00 95.81 87 TRP A CA 1
ATOM 671 C C . TRP A 1 87 ? -6.940 -4.140 0.316 1.00 95.81 87 TRP A C 1
ATOM 673 O O . TRP A 1 87 ? -8.148 -4.155 0.546 1.00 95.81 87 TRP A O 1
ATOM 683 N N . ALA A 1 88 ? -6.159 -5.207 0.473 1.00 95.38 88 ALA A N 1
ATOM 684 C CA . ALA A 1 88 ? -6.611 -6.509 0.948 1.00 95.38 88 ALA A CA 1
ATOM 685 C C . ALA A 1 88 ? -6.823 -6.549 2.473 1.00 95.38 88 ALA A C 1
ATOM 687 O O . ALA A 1 88 ? -7.623 -7.347 2.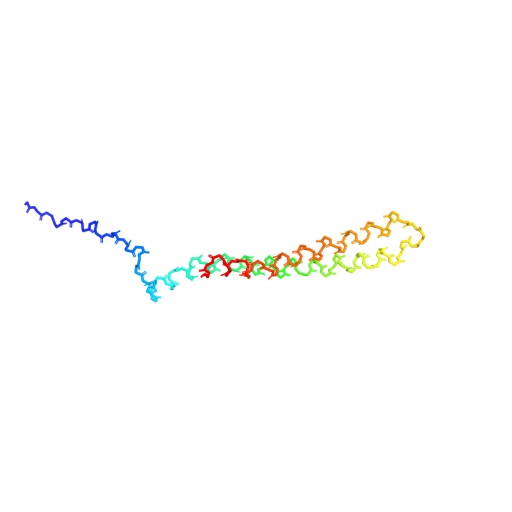954 1.00 95.38 88 ALA A O 1
ATOM 688 N N . ALA A 1 89 ? -6.155 -5.675 3.233 1.00 93.50 89 ALA A N 1
ATOM 689 C CA . ALA A 1 89 ? -6.227 -5.615 4.695 1.00 93.50 89 ALA A CA 1
ATOM 690 C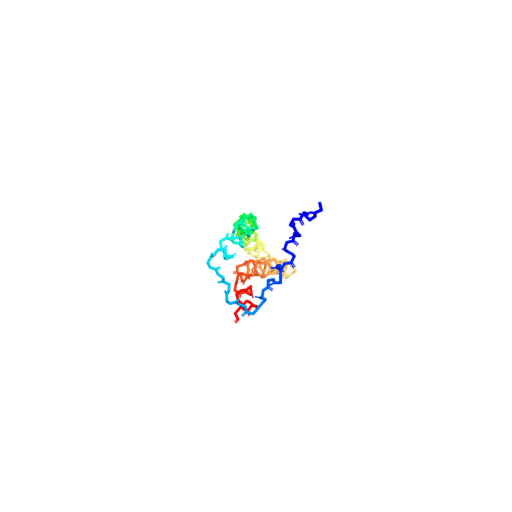 C . ALA A 1 89 ? -7.651 -5.711 5.300 1.00 93.50 89 ALA A C 1
ATOM 692 O O . ALA A 1 89 ? -7.843 -6.561 6.170 1.00 93.50 89 ALA A O 1
ATOM 693 N N . PRO A 1 90 ? -8.666 -4.928 4.870 1.00 90.75 90 PRO A N 1
ATOM 694 C CA . PRO A 1 90 ? -10.010 -5.018 5.448 1.00 90.75 90 PRO A CA 1
ATOM 695 C C . PRO A 1 90 ? -10.647 -6.396 5.249 1.00 90.75 90 PRO A C 1
ATOM 697 O O . PRO A 1 90 ? -11.309 -6.888 6.155 1.00 90.75 90 PRO A O 1
ATOM 700 N N . TYR A 1 91 ? -10.395 -7.049 4.112 1.00 93.56 91 TYR A N 1
ATOM 701 C CA . TYR A 1 91 ? -10.919 -8.387 3.838 1.00 93.56 91 TYR A CA 1
ATOM 702 C C . TYR A 1 91 ? -10.324 -9.423 4.794 1.00 93.56 91 TYR A C 1
ATOM 704 O O . TYR A 1 91 ? -11.043 -10.273 5.312 1.00 93.56 91 TYR A O 1
ATOM 712 N N . VAL A 1 92 ? -9.025 -9.322 5.089 1.00 92.31 92 VAL A N 1
ATOM 713 C CA . VAL A 1 92 ? -8.367 -10.207 6.062 1.00 92.31 92 VAL A CA 1
ATOM 714 C C . VAL A 1 92 ? -8.959 -10.019 7.458 1.00 92.31 92 VAL A C 1
ATOM 716 O O . VAL A 1 92 ? -9.244 -11.004 8.129 1.00 92.31 92 VAL A O 1
ATOM 719 N N . VAL A 1 93 ? -9.211 -8.777 7.881 1.00 88.94 93 VAL A N 1
ATOM 720 C CA . VAL A 1 93 ? -9.847 -8.499 9.181 1.00 88.94 93 VAL A CA 1
ATOM 721 C C . VAL A 1 93 ? -11.252 -9.098 9.241 1.00 88.94 93 VAL A C 1
ATOM 723 O O . VAL A 1 93 ? -11.590 -9.756 10.221 1.00 88.94 93 VAL A O 1
ATOM 726 N N . THR A 1 94 ? -12.050 -8.950 8.179 1.00 88.81 94 THR A N 1
ATOM 727 C CA . THR A 1 94 ? -13.391 -9.552 8.136 1.00 88.81 94 THR A CA 1
ATOM 728 C C . THR A 1 94 ? -13.358 -11.076 8.165 1.00 88.81 94 THR A 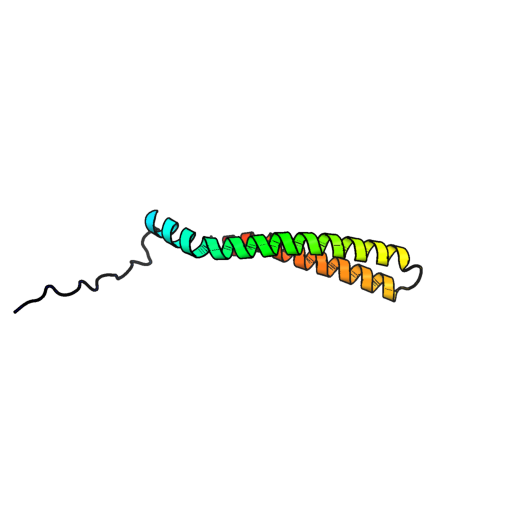C 1
ATOM 730 O O . THR A 1 94 ? -14.238 -11.666 8.769 1.00 88.81 94 THR A O 1
ATOM 733 N N . LEU A 1 95 ? -12.339 -11.715 7.581 1.00 91.88 95 LEU A N 1
ATOM 734 C CA . LEU A 1 95 ? -12.185 -13.174 7.629 1.00 91.88 95 LEU A CA 1
ATOM 735 C C . LEU A 1 95 ? -11.844 -13.703 9.028 1.00 91.88 95 LEU A C 1
ATOM 737 O O . LEU A 1 95 ? -12.088 -14.872 9.291 1.00 91.88 95 LEU A O 1
ATOM 741 N N . ILE A 1 96 ? -11.247 -12.879 9.894 1.00 87.94 96 ILE A N 1
ATOM 742 C CA . ILE A 1 96 ? -10.896 -13.268 11.270 1.00 87.94 96 ILE A CA 1
ATOM 743 C C . ILE A 1 96 ? -12.085 -13.074 12.219 1.00 87.94 96 ILE A C 1
ATOM 745 O O . ILE A 1 96 ? -12.205 -13.797 13.203 1.00 87.94 96 ILE A O 1
ATOM 749 N N . ILE A 1 97 ? -12.921 -12.066 11.956 1.00 78.94 97 ILE A N 1
ATOM 750 C CA . ILE A 1 97 ? -14.081 -11.727 12.795 1.00 78.94 97 ILE A CA 1
ATOM 751 C C . ILE A 1 97 ? -15.323 -12.555 12.412 1.00 78.94 97 ILE A C 1
ATOM 753 O O . ILE A 1 97 ? -16.198 -12.737 13.256 1.00 78.94 97 ILE A O 1
ATOM 757 N N . ALA A 1 98 ? -15.411 -13.016 11.158 1.00 61.72 98 ALA A N 1
ATOM 758 C CA . ALA A 1 98 ? -16.474 -13.896 10.662 1.00 61.72 98 ALA A CA 1
ATOM 759 C C . ALA A 1 98 ? -16.396 -15.306 11.263 1.00 61.72 98 ALA A C 1
ATOM 761 O O . ALA A 1 98 ? -17.483 -15.857 11.548 1.00 61.72 98 ALA A O 1
#

Foldseek 3Di:
DDDPDDPPPPPVPPPDDQDPVNVVVVCVVCVVVVVVLVVCLVVLVVVLVVQLVVLVVQCVVCPPPPVSNVVSVVSNVVSVVVNCCSVCVVVVVVVVVD

pLDDT: mean 86.29, std 15.15, range [47.59, 98.19]